Protein AF-Q5CU40-F1 (afdb_monomer)

Foldseek 3Di:
DVVLLVVLVVVVVVCVVVVDPCPPPADAALQRLLVVLVVVCVPPVDDDPVVVVVSVVSNVVSVVQQPDNDPVVSVVLLVCDVPQWPDDNSLSSVCRRPVDPDLVSSCVSNVDPRSVVTSPRPPD

Organism: Cryptosporidium parvum (strain Iowa II) (NCBI:txid353152)

Mean predicted aligned error: 8.89 Å

Radius of gyration: 15.48 Å; Cα contacts (8 Å, |Δi|>4): 93; chains: 1; bounding box: 34×35×42 Å

InterPro domains:
  IPR005574 RNA polymerase subunit Rpb4/RPC9 [PF03874] (27-108)
  IPR006590 RNA polymerase Rpb4/RPC9, core [SM00657] (19-120)
  IPR010997 HRDC-like superfamily [SSF47819] (21-107)
  IPR038324 Rpb4/RPC9 superfamily [G3DSA:1.20.1250.40] (13-118)
  IPR045222 DNA-directed RNA polymerase II subunit Rpb4-like [PTHR21297] (12-108)

Solvent-accessible surface area (backbone atoms only — not comparable to full-atom values): 7354 Å² total; per-residue (Å²): 104,71,73,57,49,52,51,54,48,50,53,49,51,50,42,65,76,63,69,62,84,60,83,93,55,86,48,74,26,36,39,56,46,25,55,52,42,56,51,47,58,72,77,53,82,81,65,55,72,66,57,49,51,52,51,50,51,54,29,55,48,18,60,71,60,24,70,53,80,53,68,67,59,50,52,53,54,49,54,52,50,66,73,75,44,97,64,54,41,64,55,54,21,45,46,61,51,65,60,60,91,43,69,67,53,42,48,70,68,62,76,48,80,70,50,78,75,59,52,83,70,75,79,124

pLDDT: mean 75.02, std 17.01, range [31.12, 94.88]

Nearest PDB structures (foldseek):
  8b3d-assembly1_D  TM=8.589E-01  e=2.340E-04  Sus scrofa domesticus
  7z3p-assembly1_A  TM=2.558E-01  e=9.080E+00  Mus musculus

Structure (mmCIF, N/CA/C/O backbone):
data_AF-Q5CU40-F1
#
_entry.id   AF-Q5CU40-F1
#
loop_
_atom_site.group_PDB
_atom_site.id
_atom_site.type_symbol
_atom_site.label_atom_id
_atom_site.label_alt_id
_atom_site.label_comp_id
_atom_site.label_asym_id
_atom_site.label_entity_id
_atom_site.label_seq_id
_atom_site.pdbx_PDB_ins_code
_atom_site.Cartn_x
_atom_site.Cartn_y
_atom_site.Cartn_z
_atom_site.occupancy
_atom_site.B_iso_or_equiv
_atom_site.auth_seq_id
_atom_site.auth_comp_id
_atom_site.auth_asym_id
_atom_site.auth_atom_id
_atom_site.pdbx_PDB_model_num
ATOM 1 N N . ILE A 1 1 ? 8.312 2.280 10.796 1.00 44.50 1 ILE A N 1
ATOM 2 C CA . ILE A 1 1 ? 6.998 2.909 11.068 1.00 44.50 1 ILE A CA 1
ATOM 3 C C . ILE A 1 1 ? 7.168 4.423 11.056 1.00 44.50 1 ILE A C 1
ATOM 5 O O . ILE A 1 1 ? 6.682 5.022 10.118 1.00 44.50 1 ILE A O 1
ATOM 9 N N . ILE A 1 2 ? 7.999 5.007 11.930 1.00 37.69 2 ILE A N 1
ATOM 10 C CA . ILE A 1 2 ? 8.264 6.465 11.996 1.00 37.69 2 ILE A CA 1
ATOM 11 C C . ILE A 1 2 ? 8.560 7.117 10.625 1.00 37.69 2 ILE A C 1
ATOM 13 O O . ILE A 1 2 ? 7.881 8.060 10.245 1.00 37.69 2 ILE A O 1
ATOM 17 N N . TYR A 1 3 ? 9.493 6.581 9.826 1.00 42.88 3 TYR A N 1
ATOM 18 C CA . TYR A 1 3 ? 9.803 7.138 8.492 1.00 42.88 3 TYR A CA 1
ATOM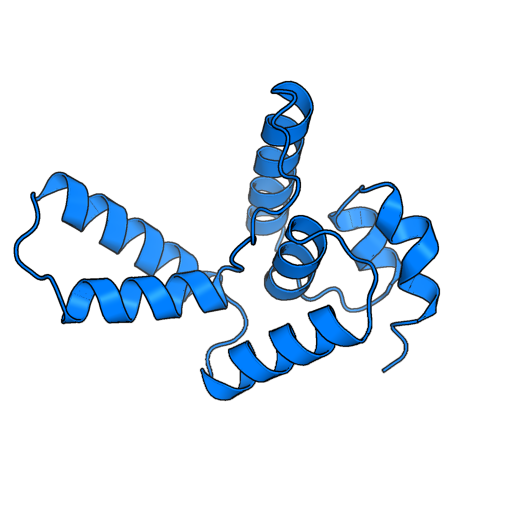 19 C C . TYR A 1 3 ? 8.657 7.027 7.470 1.00 42.88 3 TYR A C 1
ATOM 21 O O . TYR A 1 3 ? 8.539 7.859 6.579 1.00 42.88 3 TYR A O 1
ATOM 29 N N . GLN A 1 4 ? 7.817 6.000 7.598 1.00 50.56 4 GLN A N 1
ATOM 30 C CA . GLN A 1 4 ? 6.678 5.754 6.713 1.00 50.56 4 GLN A CA 1
ATOM 31 C C . GLN A 1 4 ? 5.493 6.647 7.108 1.00 50.56 4 GLN A C 1
ATOM 33 O O . GLN A 1 4 ? 4.847 7.214 6.235 1.00 50.56 4 GLN A O 1
ATOM 38 N N . CYS A 1 5 ? 5.287 6.850 8.415 1.00 47.12 5 CYS A N 1
ATOM 39 C CA . CYS A 1 5 ? 4.368 7.852 8.949 1.00 47.12 5 CYS A CA 1
ATOM 40 C C . CYS A 1 5 ? 4.774 9.259 8.503 1.00 47.12 5 CYS A C 1
ATOM 42 O O . CYS A 1 5 ? 3.930 9.979 7.993 1.00 47.12 5 CYS A O 1
ATOM 44 N N . ASN A 1 6 ? 6.058 9.627 8.605 1.00 45.78 6 ASN A N 1
ATOM 45 C CA . ASN A 1 6 ? 6.528 10.945 8.165 1.00 45.78 6 ASN A CA 1
ATOM 46 C C . ASN A 1 6 ? 6.325 11.168 6.663 1.00 45.78 6 ASN A C 1
ATOM 48 O O . ASN A 1 6 ? 5.951 12.265 6.276 1.00 45.78 6 ASN A O 1
ATOM 52 N N . PHE A 1 7 ? 6.532 10.151 5.820 1.00 54.75 7 PHE A N 1
ATOM 53 C CA . PHE A 1 7 ? 6.299 10.290 4.381 1.00 54.75 7 PHE A CA 1
ATOM 54 C C . PHE A 1 7 ? 4.810 10.467 4.058 1.00 54.75 7 PHE A C 1
ATOM 56 O O . PHE A 1 7 ? 4.466 11.376 3.313 1.00 54.75 7 PHE A O 1
ATOM 63 N N . ILE A 1 8 ? 3.932 9.658 4.668 1.00 56.72 8 ILE A N 1
ATOM 64 C CA . ILE A 1 8 ? 2.473 9.736 4.473 1.00 56.72 8 ILE A CA 1
ATOM 65 C C . ILE A 1 8 ? 1.920 11.077 4.979 1.00 56.72 8 ILE A C 1
ATOM 67 O O . ILE A 1 8 ? 1.150 11.726 4.269 1.00 56.72 8 ILE A O 1
ATOM 71 N N . LEU A 1 9 ? 2.363 11.524 6.158 1.00 50.28 9 LEU A N 1
ATOM 72 C CA . LEU A 1 9 ? 1.992 12.816 6.743 1.00 50.28 9 LEU A CA 1
ATOM 73 C C . LEU A 1 9 ? 2.491 13.994 5.898 1.00 50.28 9 LEU A C 1
ATOM 75 O O . LEU A 1 9 ? 1.728 14.924 5.666 1.00 50.28 9 LEU A O 1
ATOM 79 N N . LEU A 1 10 ? 3.721 13.932 5.375 1.00 55.41 10 LEU A N 1
ATOM 80 C CA . LEU A 1 10 ? 4.269 14.976 4.505 1.00 55.41 10 LEU A CA 1
ATOM 81 C C . LEU A 1 10 ? 3.505 15.062 3.177 1.00 55.41 10 LEU A C 1
ATOM 83 O O . LEU A 1 10 ? 3.208 16.159 2.714 1.00 55.41 10 LEU A O 1
ATOM 87 N N . SER A 1 11 ? 3.137 13.923 2.575 1.00 60.62 11 SER A N 1
ATOM 88 C CA . SER A 1 11 ? 2.292 13.921 1.375 1.00 60.62 11 SER A CA 1
ATOM 89 C C . SER A 1 11 ? 0.897 14.489 1.643 1.00 60.62 11 SER A C 1
ATOM 91 O O . SER A 1 11 ? 0.378 15.215 0.802 1.00 60.62 11 SER A O 1
ATOM 93 N N . TYR A 1 12 ? 0.314 14.228 2.815 1.00 60.28 12 TYR A N 1
ATOM 94 C CA . TYR A 1 12 ? -0.980 14.792 3.200 1.00 60.28 12 TYR A CA 1
ATOM 95 C C . TYR A 1 12 ? -0.916 16.305 3.442 1.00 60.28 12 TYR A C 1
ATOM 97 O O . TYR A 1 12 ? -1.753 17.041 2.924 1.00 60.28 12 TYR A O 1
ATOM 105 N N . GLU A 1 13 ? 0.102 16.786 4.164 1.00 56.94 13 GLU A N 1
ATOM 106 C CA . GLU A 1 13 ? 0.327 18.224 4.339 1.00 56.94 13 GLU A CA 1
ATOM 107 C C . GLU A 1 13 ? 0.521 18.918 2.991 1.00 56.94 13 GLU A C 1
ATOM 109 O O . GLU A 1 13 ? -0.089 19.957 2.760 1.00 56.94 13 GLU A O 1
ATOM 114 N N . LEU A 1 14 ? 1.278 18.332 2.056 1.00 58.06 14 LEU A N 1
ATOM 115 C CA . LEU A 1 14 ? 1.408 18.883 0.704 1.00 58.06 14 LEU A CA 1
ATOM 116 C C . LEU A 1 14 ? 0.066 18.950 -0.037 1.00 58.06 14 LEU A C 1
ATOM 118 O O . LEU A 1 14 ? -0.233 19.977 -0.642 1.00 58.06 14 LEU A O 1
ATOM 122 N N . ILE A 1 15 ? -0.743 17.889 0.024 1.00 59.50 15 ILE A N 1
ATOM 123 C CA . ILE A 1 15 ? -2.066 17.829 -0.619 1.00 59.50 15 ILE A CA 1
ATOM 124 C C . ILE A 1 15 ? -2.991 18.924 -0.071 1.00 59.50 15 ILE A C 1
ATOM 126 O O . ILE A 1 15 ? -3.599 19.657 -0.852 1.00 59.50 15 ILE A O 1
ATOM 130 N N . LEU A 1 16 ? -3.057 19.073 1.256 1.00 57.72 16 LEU A N 1
ATOM 131 C CA . LEU A 1 16 ? -3.862 20.109 1.908 1.00 57.72 16 LEU A CA 1
ATOM 132 C C . LEU A 1 16 ? -3.355 21.519 1.595 1.00 57.72 16 LEU A C 1
ATOM 134 O O . LEU A 1 16 ? -4.151 22.420 1.345 1.00 57.72 16 LEU A O 1
ATOM 138 N N . THR A 1 17 ? -2.036 21.716 1.581 1.00 54.75 17 THR A N 1
ATOM 139 C CA . THR A 1 17 ? -1.434 23.033 1.318 1.00 54.75 17 THR A CA 1
ATOM 140 C C . THR A 1 17 ? -1.645 23.471 -0.134 1.00 54.75 17 THR A C 1
ATOM 142 O O . THR A 1 17 ? -1.714 24.666 -0.413 1.00 54.75 17 THR A O 1
ATOM 145 N N . GLN A 1 18 ? -1.773 22.522 -1.068 1.00 56.31 18 GLN A N 1
ATOM 146 C CA . GLN A 1 18 ? -1.952 22.804 -2.494 1.00 56.31 18 GLN A CA 1
ATOM 147 C C . GLN A 1 18 ? -3.418 22.892 -2.946 1.00 56.31 18 GLN A C 1
ATOM 149 O O . GLN A 1 18 ? -3.644 23.168 -4.121 1.00 56.31 18 GLN A O 1
ATOM 154 N N . ASN A 1 19 ? -4.405 22.700 -2.055 1.00 52.69 19 ASN A N 1
ATOM 155 C CA . ASN A 1 19 ? -5.836 22.685 -2.411 1.00 52.69 19 ASN A CA 1
ATOM 156 C C . ASN A 1 19 ? -6.133 21.787 -3.631 1.00 52.69 19 ASN A C 1
ATOM 158 O O . ASN A 1 19 ? -6.950 22.125 -4.488 1.00 52.69 19 ASN A O 1
ATOM 162 N N . LEU A 1 20 ? -5.443 20.646 -3.743 1.00 58.66 20 LEU A N 1
ATOM 163 C CA . LEU A 1 20 ? -5.725 19.707 -4.823 1.00 58.66 20 LEU A CA 1
ATOM 164 C C . LEU A 1 20 ? -7.082 19.047 -4.553 1.00 58.66 20 LEU A C 1
ATOM 166 O O . LEU A 1 20 ? -7.239 18.324 -3.568 1.00 58.66 20 LEU A O 1
ATOM 170 N N . GLU A 1 21 ? -8.057 19.263 -5.434 1.00 56.69 21 GLU A N 1
ATOM 171 C CA . GLU A 1 21 ? -9.309 18.509 -5.397 1.00 56.69 21 GLU A CA 1
ATOM 172 C C . GLU A 1 21 ? -9.029 17.056 -5.801 1.00 56.69 21 GLU A C 1
ATOM 174 O O . GLU A 1 21 ? -8.846 16.734 -6.973 1.00 56.69 21 GLU A O 1
ATOM 179 N N . LEU A 1 22 ? -8.979 16.162 -4.813 1.00 62.56 22 LEU A N 1
ATOM 180 C CA . LEU A 1 22 ? -8.779 14.722 -5.019 1.00 62.56 22 LEU A CA 1
ATOM 181 C C . LEU A 1 22 ? -10.098 13.950 -5.187 1.00 62.56 22 LEU A C 1
ATOM 183 O O . LEU A 1 22 ? -10.114 12.719 -5.149 1.00 62.56 22 LEU A O 1
ATOM 187 N N . ASN A 1 23 ? -11.210 14.661 -5.379 1.00 62.88 23 ASN A N 1
ATOM 188 C CA . ASN A 1 23 ? -12.533 14.060 -5.489 1.00 62.88 23 ASN A CA 1
ATOM 189 C C . ASN A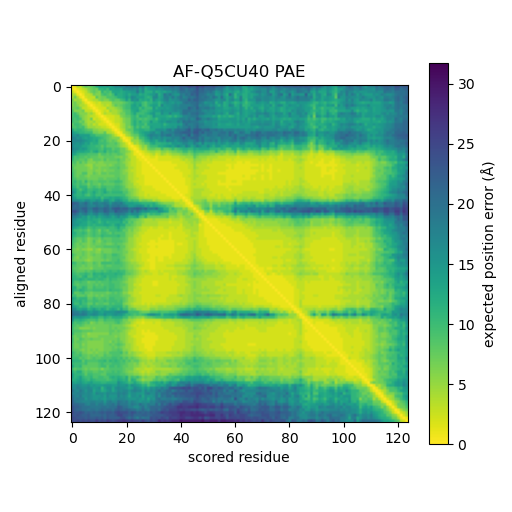 1 23 ? -12.595 13.104 -6.690 1.00 62.88 23 ASN A C 1
ATOM 191 O O . ASN A 1 23 ? -12.383 13.500 -7.833 1.00 62.88 23 ASN A O 1
ATOM 195 N N . GLY A 1 24 ? -12.895 11.831 -6.421 1.00 66.56 24 GLY A N 1
ATOM 196 C CA . GLY A 1 24 ? -12.989 10.784 -7.444 1.00 66.56 24 GLY A CA 1
ATOM 197 C C . GLY A 1 24 ? -11.649 10.184 -7.891 1.00 66.56 24 GLY A C 1
ATOM 198 O O . GLY A 1 24 ? -11.641 9.344 -8.791 1.00 66.56 24 GLY A O 1
ATOM 199 N N . ILE A 1 25 ? -10.524 10.566 -7.275 1.00 77.94 25 ILE A N 1
ATOM 200 C CA . ILE A 1 25 ? -9.208 9.982 -7.566 1.00 77.94 25 ILE A CA 1
ATOM 201 C C . ILE A 1 25 ? -8.952 8.796 -6.635 1.00 77.94 25 ILE A C 1
ATOM 203 O O . ILE A 1 25 ? -8.894 8.952 -5.418 1.00 77.94 25 ILE A O 1
ATOM 207 N N . LYS A 1 26 ? -8.721 7.610 -7.213 1.00 81.38 26 LYS A N 1
ATOM 208 C CA . LYS A 1 26 ? -8.284 6.436 -6.445 1.00 81.38 26 LYS A CA 1
ATOM 209 C C . LYS A 1 26 ? -6.849 6.599 -5.960 1.00 81.38 26 LYS A C 1
ATOM 211 O O . LYS A 1 26 ? -5.950 6.912 -6.744 1.00 81.38 26 LYS A O 1
ATOM 216 N N . CYS A 1 27 ? -6.614 6.313 -4.684 1.00 86.12 27 CYS A N 1
ATOM 217 C CA . CYS A 1 27 ? -5.276 6.321 -4.104 1.00 86.12 27 CYS A CA 1
ATOM 218 C C . CYS A 1 27 ? -4.745 4.894 -3.990 1.00 86.12 27 CYS A C 1
ATOM 220 O O . CYS A 1 27 ? -5.388 4.028 -3.399 1.00 86.12 27 CYS A O 1
ATOM 222 N N . LEU A 1 28 ? -3.538 4.656 -4.508 1.00 88.12 28 LEU A N 1
ATOM 223 C CA . LEU A 1 28 ? -2.867 3.364 -4.381 1.00 88.12 28 LEU A CA 1
ATOM 224 C C . LEU A 1 28 ? -2.099 3.280 -3.060 1.00 88.12 28 LEU A C 1
ATOM 226 O O . LEU A 1 28 ? -1.299 4.159 -2.732 1.00 88.12 28 LEU A O 1
ATOM 230 N N . ASN A 1 29 ? -2.281 2.187 -2.322 1.00 91.62 29 ASN A N 1
ATOM 231 C CA . ASN A 1 29 ? -1.379 1.831 -1.232 1.00 91.62 29 ASN A CA 1
ATOM 232 C C . ASN A 1 29 ? -0.074 1.228 -1.785 1.00 91.62 29 ASN A C 1
ATOM 234 O O . ASN A 1 29 ? 0.014 0.823 -2.945 1.00 91.62 29 ASN A O 1
ATOM 238 N N . LEU A 1 30 ? 0.967 1.132 -0.956 1.00 91.56 30 LEU A N 1
ATOM 239 C CA . LEU A 1 30 ? 2.284 0.650 -1.388 1.00 91.56 30 LEU A CA 1
ATOM 240 C C . LEU A 1 30 ? 2.248 -0.798 -1.885 1.00 91.56 30 LEU A C 1
ATOM 242 O O . LEU A 1 30 ? 3.033 -1.173 -2.749 1.00 91.56 30 LEU A O 1
ATOM 246 N N . SER A 1 31 ? 1.350 -1.624 -1.354 1.00 94.44 31 SER A N 1
ATOM 247 C CA . SER A 1 31 ? 1.226 -3.018 -1.784 1.00 94.44 31 SER A CA 1
ATOM 248 C C . SER A 1 31 ? 0.599 -3.120 -3.178 1.00 94.44 31 SER A C 1
ATOM 250 O O . SER A 1 31 ? 1.034 -3.954 -3.968 1.00 94.44 31 SER A O 1
ATOM 252 N N . GLU A 1 32 ? -0.361 -2.253 -3.506 1.00 92.88 32 GLU A N 1
ATOM 253 C CA . GLU A 1 32 ? -0.946 -2.130 -4.850 1.00 92.88 32 GLU A CA 1
ATOM 254 C C . GLU A 1 32 ? 0.037 -1.511 -5.840 1.00 92.88 32 GLU A C 1
ATOM 256 O O . GLU A 1 32 ? 0.224 -2.045 -6.932 1.00 92.88 32 GLU A O 1
ATOM 261 N N . LEU A 1 33 ? 0.717 -0.432 -5.437 1.00 93.06 33 LEU A N 1
ATOM 262 C CA . LEU A 1 33 ? 1.748 0.214 -6.245 1.00 93.06 33 LEU A CA 1
ATOM 263 C C . LEU A 1 33 ? 2.838 -0.787 -6.634 1.00 93.06 33 LEU A C 1
ATOM 265 O O . LEU A 1 33 ? 3.220 -0.856 -7.797 1.00 93.06 33 LEU A O 1
ATOM 269 N N . ARG A 1 34 ? 3.288 -1.616 -5.686 1.00 94.06 34 ARG A N 1
ATOM 270 C CA . ARG A 1 34 ? 4.251 -2.688 -5.956 1.00 94.06 34 ARG A CA 1
ATOM 271 C C . ARG A 1 34 ? 3.760 -3.628 -7.055 1.00 94.06 34 ARG A C 1
ATOM 273 O O . ARG A 1 34 ? 4.522 -3.908 -7.970 1.00 94.06 34 ARG A O 1
ATOM 280 N N . LEU A 1 35 ? 2.518 -4.111 -6.964 1.00 93.06 35 LEU A N 1
ATOM 281 C CA . LEU A 1 35 ? 1.946 -5.033 -7.953 1.00 93.06 35 LEU A CA 1
ATOM 282 C C . LEU A 1 35 ? 1.841 -4.386 -9.341 1.00 93.06 35 LEU A C 1
ATOM 284 O O . LEU A 1 35 ? 2.132 -5.036 -10.342 1.00 93.06 35 LEU A O 1
ATOM 288 N N . LEU A 1 36 ? 1.457 -3.108 -9.398 1.00 91.69 36 LEU A N 1
ATOM 289 C CA . LEU A 1 36 ? 1.358 -2.357 -10.648 1.00 91.69 36 LEU A CA 1
ATOM 290 C C . LEU A 1 36 ? 2.734 -2.146 -11.293 1.00 91.69 36 LEU A C 1
ATOM 292 O O . LEU A 1 36 ? 2.897 -2.351 -12.494 1.00 91.69 36 LEU A O 1
ATOM 296 N N . LEU A 1 37 ? 3.736 -1.759 -10.500 1.00 91.31 37 LEU A N 1
ATOM 297 C CA . LEU A 1 37 ? 5.097 -1.544 -10.992 1.00 91.31 37 LEU A CA 1
ATOM 298 C C . LEU A 1 37 ? 5.769 -2.861 -11.400 1.00 91.31 37 LEU A C 1
ATOM 300 O O . LEU A 1 37 ? 6.469 -2.890 -12.407 1.00 91.31 37 LEU A O 1
ATOM 304 N N . GLU A 1 38 ? 5.510 -3.954 -10.680 1.00 91.25 38 GLU A N 1
ATOM 305 C CA . GLU A 1 38 ? 5.977 -5.300 -11.036 1.00 91.25 38 GLU A CA 1
ATOM 306 C C . GLU A 1 38 ? 5.460 -5.735 -12.416 1.00 91.25 38 GLU A C 1
ATOM 308 O O . GLU A 1 38 ? 6.213 -6.273 -13.232 1.00 91.25 38 GLU A O 1
ATOM 313 N N . ASP A 1 39 ? 4.183 -5.479 -12.704 1.00 91.19 39 ASP A N 1
ATOM 314 C CA . ASP A 1 39 ? 3.600 -5.749 -14.019 1.00 91.19 39 ASP A CA 1
ATOM 315 C C . ASP A 1 39 ? 4.175 -4.819 -15.098 1.00 91.19 39 ASP A C 1
ATOM 317 O O . ASP A 1 39 ? 4.557 -5.264 -16.184 1.00 91.19 39 ASP A O 1
ATOM 321 N N . ARG A 1 40 ? 4.345 -3.531 -14.775 1.00 86.06 40 ARG A N 1
ATOM 322 C CA . ARG A 1 40 ? 4.897 -2.527 -15.696 1.00 86.06 40 ARG A CA 1
ATOM 323 C C . ARG A 1 40 ? 6.343 -2.812 -16.095 1.00 86.06 40 ARG A C 1
ATOM 325 O O . ARG A 1 40 ? 6.698 -2.607 -17.254 1.00 86.06 40 ARG A O 1
ATOM 332 N N . MET A 1 41 ? 7.169 -3.285 -15.162 1.00 87.94 41 MET A N 1
ATOM 333 C CA . MET A 1 41 ? 8.560 -3.672 -15.428 1.00 87.94 41 MET A CA 1
ATOM 334 C C . MET A 1 41 ? 8.653 -4.912 -16.323 1.00 87.94 41 MET A C 1
ATOM 336 O O . MET A 1 41 ? 9.588 -5.034 -17.108 1.00 87.94 41 MET A O 1
ATOM 340 N N . ARG A 1 42 ? 7.680 -5.824 -16.231 1.00 87.44 42 ARG A N 1
ATOM 341 C CA . ARG A 1 42 ? 7.627 -7.043 -17.050 1.00 87.44 42 ARG A CA 1
ATOM 342 C C . ARG A 1 42 ? 7.152 -6.774 -18.473 1.00 87.44 42 ARG A C 1
ATOM 344 O O . ARG A 1 42 ? 7.660 -7.373 -19.414 1.00 87.44 42 ARG A O 1
ATOM 351 N N . THR A 1 43 ? 6.156 -5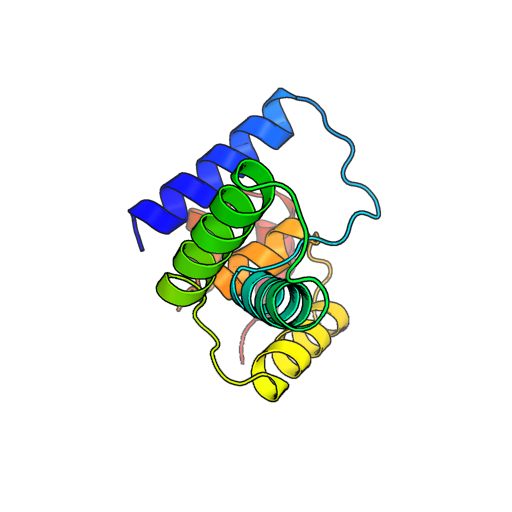.906 -18.618 1.00 84.50 43 THR A N 1
ATOM 352 C CA . THR A 1 43 ? 5.474 -5.645 -19.894 1.00 84.50 43 THR A CA 1
ATOM 353 C C . THR A 1 43 ? 6.182 -4.611 -20.762 1.00 84.50 43 THR A C 1
ATOM 355 O O . THR A 1 43 ? 5.946 -4.572 -21.967 1.00 84.50 43 THR A O 1
ATOM 358 N N . TYR A 1 44 ? 7.052 -3.779 -20.186 1.00 75.50 44 TYR A N 1
ATOM 359 C CA . TYR A 1 44 ? 7.648 -2.656 -20.907 1.00 75.50 44 TYR A CA 1
ATOM 360 C C . TYR A 1 44 ? 9.113 -2.420 -20.500 1.00 75.50 44 TYR A C 1
ATOM 362 O O . TYR A 1 44 ? 9.411 -1.484 -19.755 1.00 75.50 44 TYR A O 1
ATOM 370 N N . PRO A 1 45 ? 10.040 -3.255 -20.994 1.00 67.62 45 PRO A N 1
ATOM 371 C CA . PRO A 1 45 ? 11.463 -3.152 -20.675 1.00 67.62 45 PRO A CA 1
ATOM 372 C C . PRO A 1 45 ? 12.220 -2.072 -21.476 1.00 67.62 45 PRO A C 1
ATOM 374 O O . PRO A 1 45 ? 13.422 -1.923 -21.299 1.00 67.62 45 PRO A O 1
ATOM 377 N N . SER A 1 46 ? 11.560 -1.344 -22.386 1.00 63.91 46 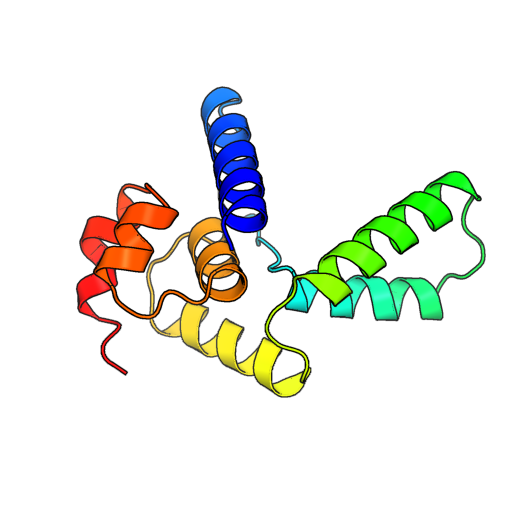SER A N 1
ATOM 378 C CA . SER A 1 46 ? 12.197 -0.457 -23.381 1.00 63.91 46 SER A CA 1
ATOM 379 C C . SER A 1 46 ? 11.880 1.042 -23.206 1.00 63.91 46 SER A C 1
ATOM 381 O O . SER A 1 46 ? 11.786 1.781 -24.183 1.00 63.91 46 SER A O 1
ATOM 383 N N . GLY A 1 47 ? 11.683 1.509 -21.967 1.00 71.00 47 GLY A N 1
ATOM 384 C CA . GLY A 1 47 ? 11.647 2.943 -21.626 1.00 71.00 47 GLY A CA 1
ATOM 385 C C . GLY A 1 47 ? 13.027 3.625 -21.609 1.00 71.00 47 GLY A C 1
ATOM 386 O O . GLY A 1 47 ? 14.048 2.964 -21.774 1.00 71.00 47 GLY A O 1
ATOM 387 N N . SER A 1 48 ? 13.060 4.948 -21.388 1.00 80.62 48 SER A N 1
ATOM 388 C CA . SER A 1 48 ? 14.326 5.665 -21.147 1.00 80.62 48 SER A CA 1
ATOM 389 C C . SER A 1 48 ? 14.980 5.204 -19.839 1.00 80.62 48 SER A C 1
ATOM 391 O O . SER A 1 48 ? 14.291 4.736 -18.925 1.00 80.62 48 SER A O 1
ATOM 393 N N . ASP A 1 49 ? 16.299 5.355 -19.726 1.00 83.31 49 ASP A N 1
ATOM 394 C CA . ASP A 1 49 ? 17.054 4.943 -18.536 1.00 83.31 49 ASP A CA 1
ATOM 395 C C . ASP A 1 49 ? 16.601 5.690 -17.270 1.00 83.31 49 ASP A C 1
ATOM 397 O O . ASP A 1 49 ? 16.525 5.107 -16.182 1.00 83.31 49 ASP A O 1
ATOM 401 N N . GLU A 1 50 ? 16.200 6.956 -17.398 1.00 84.06 50 GLU A N 1
ATOM 402 C CA . GLU A 1 50 ? 15.658 7.751 -16.292 1.00 84.06 50 GLU A CA 1
ATOM 403 C C . GLU A 1 50 ? 14.304 7.208 -15.830 1.00 84.06 50 GLU A C 1
ATOM 405 O O . GLU A 1 50 ? 14.076 7.029 -14.630 1.00 84.06 50 GLU A O 1
ATOM 410 N N . ALA A 1 51 ? 13.410 6.896 -16.775 1.00 77.62 51 ALA A N 1
ATOM 411 C CA . ALA A 1 51 ? 12.097 6.340 -16.468 1.00 77.62 51 ALA A CA 1
ATOM 412 C C . ALA A 1 51 ? 12.223 4.970 -15.787 1.00 77.62 51 ALA A C 1
ATOM 414 O O . ALA A 1 51 ? 11.545 4.708 -14.791 1.00 77.62 51 ALA A O 1
ATOM 415 N N . HIS A 1 52 ? 13.132 4.116 -16.265 1.00 84.31 52 HIS A N 1
ATOM 416 C CA . HIS A 1 52 ? 13.430 2.836 -15.623 1.00 84.31 52 HIS A CA 1
ATOM 417 C C . HIS A 1 52 ? 13.985 3.009 -14.211 1.00 84.31 52 HIS A C 1
ATOM 419 O O . HIS A 1 52 ? 13.559 2.298 -13.301 1.00 84.31 52 HIS A O 1
ATOM 425 N N . THR A 1 53 ? 14.887 3.967 -14.000 1.00 85.56 53 THR A N 1
ATOM 426 C CA . THR A 1 53 ? 15.462 4.249 -12.677 1.00 85.56 53 THR A CA 1
ATOM 427 C C . THR A 1 53 ? 14.389 4.711 -11.690 1.00 85.56 53 THR A C 1
ATOM 429 O O . THR A 1 53 ? 14.344 4.245 -10.546 1.00 85.56 53 THR A O 1
ATOM 432 N N . LEU A 1 54 ? 13.469 5.571 -12.130 1.00 84.00 54 LEU A N 1
ATOM 433 C CA . LEU A 1 54 ? 12.358 6.031 -11.300 1.00 84.00 54 LEU A CA 1
ATOM 434 C C . LEU A 1 54 ? 11.386 4.889 -10.969 1.00 84.00 54 LEU A C 1
ATOM 436 O O . LEU A 1 54 ? 11.062 4.683 -9.802 1.00 84.00 54 LEU A O 1
ATOM 440 N N . ILE A 1 55 ? 10.973 4.103 -11.967 1.00 85.62 55 ILE A N 1
ATOM 441 C CA . ILE A 1 55 ? 10.082 2.946 -11.773 1.00 85.62 55 ILE A CA 1
ATOM 442 C C . ILE A 1 55 ? 10.719 1.936 -10.822 1.00 85.62 55 ILE A C 1
ATOM 444 O O . ILE A 1 55 ? 10.069 1.480 -9.882 1.00 85.62 55 ILE A O 1
ATOM 448 N N . LYS A 1 56 ? 12.000 1.620 -11.027 1.00 89.50 56 LYS A N 1
ATOM 449 C CA . LYS A 1 56 ? 12.732 0.679 -10.183 1.00 89.50 56 LYS A CA 1
ATOM 450 C C . LYS A 1 56 ? 12.863 1.193 -8.752 1.00 89.50 56 LYS A C 1
ATOM 452 O O . LYS A 1 56 ? 12.638 0.428 -7.824 1.00 89.50 56 LYS A O 1
ATOM 457 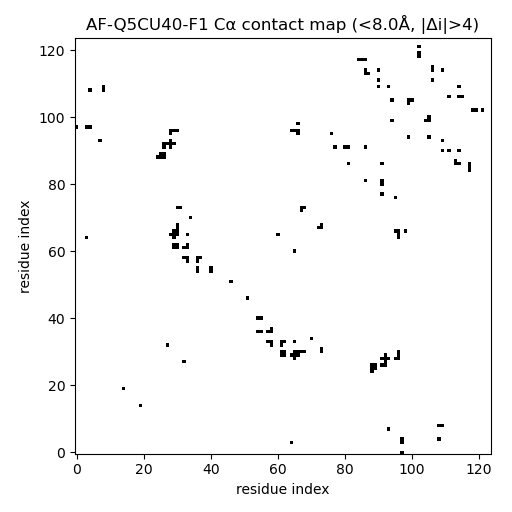N N . SER A 1 57 ? 13.175 2.472 -8.547 1.00 88.00 57 SER A N 1
ATOM 458 C CA . SER A 1 57 ? 13.276 3.032 -7.191 1.00 88.00 57 SER A CA 1
ATOM 459 C C . SER A 1 57 ? 11.922 3.064 -6.469 1.00 88.00 57 SER A C 1
ATOM 461 O O . SER A 1 57 ? 11.847 2.707 -5.290 1.00 88.00 57 SER A O 1
ATOM 463 N N . ALA A 1 58 ? 10.834 3.389 -7.174 1.00 85.75 58 ALA A N 1
ATOM 464 C CA . ALA A 1 58 ? 9.473 3.310 -6.644 1.00 85.75 58 ALA A CA 1
ATOM 465 C C . ALA A 1 58 ? 9.058 1.860 -6.330 1.00 85.75 58 ALA A C 1
ATOM 467 O O . ALA A 1 58 ? 8.441 1.591 -5.292 1.00 85.75 58 ALA A O 1
ATOM 468 N N . TYR A 1 59 ? 9.441 0.906 -7.182 1.00 90.88 59 TYR A N 1
ATOM 469 C CA . TYR A 1 59 ? 9.242 -0.519 -6.936 1.00 90.88 59 TYR A CA 1
ATOM 470 C C . TYR A 1 59 ? 10.024 -0.972 -5.702 1.00 90.88 59 TYR A C 1
ATOM 472 O O . TYR A 1 59 ? 9.437 -1.550 -4.797 1.00 90.88 59 TYR A O 1
ATOM 480 N N . ASP A 1 60 ? 11.311 -0.647 -5.597 1.00 90.19 60 ASP A N 1
ATOM 481 C CA . ASP A 1 60 ? 12.157 -1.042 -4.468 1.00 90.19 60 ASP A CA 1
ATOM 482 C C . ASP A 1 60 ? 11.619 -0.465 -3.142 1.00 90.19 60 ASP A C 1
ATOM 484 O O . ASP A 1 60 ? 11.564 -1.161 -2.122 1.00 90.19 60 ASP A O 1
ATOM 488 N N . TYR A 1 61 ? 11.137 0.783 -3.151 1.00 89.06 61 TYR A N 1
ATOM 489 C CA . TYR A 1 61 ? 10.491 1.403 -1.990 1.00 89.06 61 TYR A CA 1
ATOM 490 C C . TYR A 1 61 ? 9.183 0.696 -1.609 1.00 89.06 61 TYR A C 1
ATOM 492 O O . TYR A 1 61 ? 8.995 0.298 -0.454 1.00 89.06 61 TYR A O 1
ATOM 500 N N . SER A 1 62 ? 8.282 0.504 -2.574 1.00 89.12 62 SER A N 1
ATOM 501 C CA . SER A 1 62 ? 6.990 -0.156 -2.352 1.00 89.12 62 SER A CA 1
ATOM 502 C C . SER A 1 62 ? 7.153 -1.630 -1.959 1.00 89.12 62 SER A C 1
ATOM 504 O O . SER A 1 62 ? 6.450 -2.123 -1.076 1.00 89.12 62 SER A O 1
ATOM 506 N N . TYR A 1 63 ? 8.155 -2.317 -2.504 1.00 91.88 63 TYR A N 1
ATOM 507 C CA . TYR A 1 63 ? 8.554 -3.661 -2.111 1.00 91.88 63 TYR A CA 1
ATOM 508 C C . TYR A 1 63 ? 9.089 -3.701 -0.680 1.00 91.88 63 TYR A C 1
ATOM 510 O O . TYR A 1 63 ? 8.716 -4.592 0.082 1.00 91.88 63 TYR A O 1
ATOM 518 N N . LYS A 1 64 ? 9.912 -2.734 -0.267 1.00 90.56 64 LYS A N 1
ATOM 519 C CA . LYS A 1 64 ? 10.467 -2.676 1.094 1.00 90.56 64 LYS A CA 1
ATOM 520 C C . LYS A 1 64 ? 9.410 -2.354 2.152 1.00 90.56 64 LYS A C 1
ATOM 522 O O . LYS A 1 64 ? 9.399 -2.983 3.209 1.00 90.56 64 LYS A O 1
ATOM 527 N N . PHE A 1 65 ? 8.526 -1.394 1.886 1.00 88.69 65 PHE A N 1
ATOM 528 C CA . PHE A 1 65 ? 7.622 -0.830 2.899 1.00 88.69 65 PHE A CA 1
ATOM 529 C C . PHE A 1 65 ? 6.158 -1.264 2.778 1.00 88.69 65 PHE A C 1
ATOM 531 O O . PHE A 1 65 ? 5.418 -1.159 3.762 1.00 88.69 65 PHE A O 1
ATOM 538 N N . GLY A 1 66 ? 5.740 -1.795 1.627 1.00 90.19 66 GLY A N 1
ATOM 539 C CA . GLY A 1 66 ? 4.417 -2.386 1.445 1.00 90.19 66 GLY A CA 1
ATOM 540 C C . GLY A 1 66 ? 4.233 -3.583 2.371 1.00 90.19 66 GLY A C 1
ATOM 541 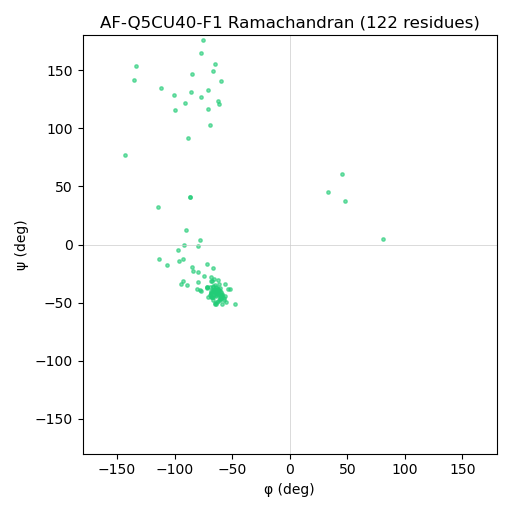O O . GLY A 1 66 ? 5.046 -4.511 2.371 1.00 90.19 66 GLY A O 1
ATOM 542 N N . LYS A 1 67 ? 3.192 -3.550 3.201 1.00 90.25 67 LYS A N 1
ATOM 543 C CA . LYS A 1 67 ? 2.993 -4.534 4.272 1.00 90.25 67 LYS A CA 1
ATOM 544 C C . LYS A 1 67 ? 2.414 -5.849 3.770 1.00 90.25 67 LYS A C 1
ATOM 546 O O . LYS A 1 67 ? 2.757 -6.904 4.295 1.00 90.25 67 LYS A O 1
ATOM 551 N N . ILE A 1 68 ? 1.587 -5.792 2.731 1.00 93.00 68 ILE A N 1
ATOM 552 C CA . ILE A 1 68 ? 0.862 -6.947 2.217 1.00 93.00 68 ILE A CA 1
ATOM 553 C C . ILE A 1 68 ? 1.594 -7.486 0.984 1.00 93.00 68 ILE A C 1
ATOM 555 O O . ILE A 1 68 ? 1.751 -6.810 -0.034 1.00 93.00 68 ILE A O 1
ATOM 559 N N . LYS A 1 69 ? 2.102 -8.718 1.078 1.00 89.81 69 LYS A N 1
ATOM 560 C CA . LYS A 1 69 ? 2.904 -9.337 0.005 1.00 89.81 69 LYS A CA 1
ATOM 561 C C . LYS A 1 69 ? 2.075 -10.203 -0.937 1.00 89.81 69 LYS A C 1
ATOM 563 O O . LYS A 1 69 ? 2.353 -10.256 -2.133 1.00 89.81 69 LYS A O 1
ATOM 568 N N . ASN A 1 70 ? 1.046 -10.860 -0.414 1.00 93.12 70 ASN A N 1
ATOM 569 C CA . ASN A 1 70 ? 0.189 -11.735 -1.199 1.00 93.12 70 ASN A CA 1
ATOM 570 C C . ASN A 1 70 ? -0.797 -10.912 -2.050 1.00 93.12 70 ASN A C 1
ATOM 572 O O . ASN A 1 70 ? -1.518 -10.074 -1.515 1.00 93.12 70 ASN A O 1
ATOM 576 N N . ARG A 1 71 ? -0.840 -11.166 -3.367 1.00 92.56 71 ARG A N 1
ATOM 577 C CA . ARG A 1 71 ? -1.710 -10.445 -4.315 1.00 92.56 71 ARG A CA 1
ATOM 578 C C . ARG A 1 71 ? -3.197 -10.578 -3.981 1.00 92.56 71 ARG A C 1
ATOM 580 O O . ARG A 1 71 ? -3.905 -9.582 -4.037 1.00 92.56 71 ARG A O 1
ATOM 587 N N . ALA A 1 72 ? -3.660 -11.778 -3.634 1.00 94.75 72 ALA A N 1
ATOM 588 C CA . ALA A 1 72 ? -5.060 -12.002 -3.279 1.00 94.75 72 ALA A CA 1
ATOM 589 C C . ALA A 1 72 ? -5.430 -11.235 -2.003 1.00 94.75 72 ALA A C 1
ATOM 591 O O . ALA A 1 72 ? -6.468 -10.589 -1.960 1.00 94.75 72 ALA A O 1
ATOM 592 N N . SER A 1 73 ? -4.541 -11.211 -1.004 1.00 94.88 73 SER A N 1
ATOM 593 C CA . SER A 1 73 ? -4.757 -10.425 0.216 1.00 94.88 73 SER A CA 1
ATOM 594 C C . SER A 1 73 ? -4.832 -8.921 -0.048 1.00 94.88 73 SER A C 1
ATOM 596 O O . SER A 1 73 ? -5.624 -8.247 0.595 1.00 94.88 73 SER A O 1
ATOM 598 N N . VAL A 1 74 ? -4.035 -8.384 -0.984 1.00 92.62 74 VAL A N 1
ATOM 599 C CA . VAL A 1 74 ? -4.117 -6.959 -1.359 1.00 92.62 74 VAL A CA 1
ATOM 600 C C . VAL A 1 74 ? -5.508 -6.618 -1.897 1.00 92.62 74 VAL A C 1
ATOM 602 O O . VAL A 1 74 ? -6.084 -5.621 -1.477 1.00 92.62 74 VAL A O 1
ATOM 605 N N . ILE A 1 75 ? -6.043 -7.459 -2.786 1.00 91.06 75 ILE A N 1
ATOM 606 C CA . ILE A 1 75 ? -7.366 -7.264 -3.394 1.00 91.06 75 ILE A CA 1
ATOM 607 C C . ILE A 1 75 ? -8.463 -7.358 -2.328 1.00 91.06 75 ILE A C 1
ATOM 609 O O . ILE A 1 75 ? -9.251 -6.430 -2.190 1.00 91.06 75 ILE A O 1
ATOM 613 N N . LEU A 1 76 ? -8.443 -8.416 -1.512 1.00 92.75 76 LEU A N 1
ATOM 614 C CA . LEU A 1 76 ? -9.446 -8.636 -0.466 1.00 92.75 76 LEU A CA 1
ATOM 615 C C . LEU A 1 76 ? -9.494 -7.499 0.561 1.00 92.75 76 LEU A C 1
ATOM 617 O O . LEU A 1 76 ? -10.570 -7.094 0.983 1.00 92.75 76 LEU A O 1
ATOM 621 N N . ILE A 1 77 ? -8.335 -6.971 0.970 1.00 91.31 77 ILE A N 1
ATOM 622 C CA . ILE A 1 77 ? -8.282 -5.845 1.913 1.00 91.31 77 ILE A CA 1
ATOM 623 C C . ILE A 1 77 ? -8.887 -4.585 1.285 1.00 91.31 77 ILE A C 1
ATOM 625 O O . ILE A 1 77 ? -9.582 -3.846 1.978 1.00 91.31 77 ILE A O 1
ATOM 629 N N . ARG A 1 78 ? -8.633 -4.335 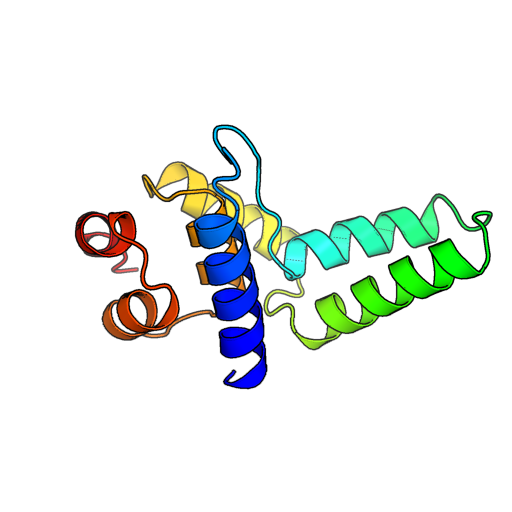-0.006 1.00 90.62 78 ARG A N 1
ATOM 630 C CA . ARG A 1 78 ? -9.202 -3.183 -0.712 1.00 90.62 78 ARG A CA 1
ATOM 631 C C . ARG A 1 78 ? -10.722 -3.289 -0.799 1.00 90.62 78 ARG A C 1
ATOM 633 O O . ARG A 1 78 ? -11.399 -2.358 -0.388 1.00 90.62 78 ARG A O 1
ATOM 640 N N . GLU A 1 79 ? -11.233 -4.423 -1.266 1.00 90.75 79 GLU A N 1
ATOM 641 C CA . GLU A 1 79 ? -12.677 -4.672 -1.375 1.00 90.75 79 GLU A CA 1
ATOM 642 C C . GLU A 1 79 ? -13.365 -4.517 -0.013 1.00 90.75 79 GLU A C 1
ATOM 644 O O . GLU A 1 79 ? -14.345 -3.787 0.107 1.00 90.75 79 GLU A O 1
ATOM 649 N N . ALA A 1 80 ? -12.786 -5.094 1.045 1.00 88.56 80 ALA A N 1
ATOM 650 C CA . ALA A 1 80 ? -13.329 -4.972 2.393 1.00 88.56 80 ALA A CA 1
ATOM 651 C C . ALA A 1 80 ? -13.393 -3.514 2.879 1.00 88.56 80 ALA A C 1
ATOM 653 O O . ALA A 1 80 ? -14.392 -3.118 3.478 1.00 88.56 80 ALA A O 1
ATOM 654 N N . LEU A 1 81 ? -12.353 -2.706 2.645 1.00 85.69 81 LEU A N 1
ATOM 655 C CA . LEU A 1 81 ? -12.321 -1.305 3.083 1.00 85.69 81 LEU A CA 1
ATOM 656 C C . LEU A 1 81 ? -13.258 -0.409 2.261 1.00 85.69 81 LEU A C 1
ATOM 658 O O . LEU A 1 81 ? -13.891 0.473 2.844 1.00 85.69 81 LEU A O 1
ATOM 662 N N . ASP A 1 82 ? -13.379 -0.663 0.956 1.00 84.38 82 ASP A N 1
ATOM 663 C CA . ASP A 1 82 ? -14.289 0.063 0.062 1.00 84.38 82 ASP A CA 1
ATOM 664 C C . ASP A 1 82 ? -15.765 -0.227 0.416 1.00 84.38 82 ASP A C 1
ATOM 666 O O . ASP A 1 82 ? -16.606 0.669 0.362 1.00 84.38 82 ASP A O 1
ATOM 670 N N . GLU A 1 83 ? -16.094 -1.461 0.818 1.00 79.38 83 GLU A N 1
ATOM 671 C CA . GLU A 1 83 ? -17.464 -1.861 1.178 1.00 79.38 83 GLU A CA 1
ATOM 672 C C . GLU 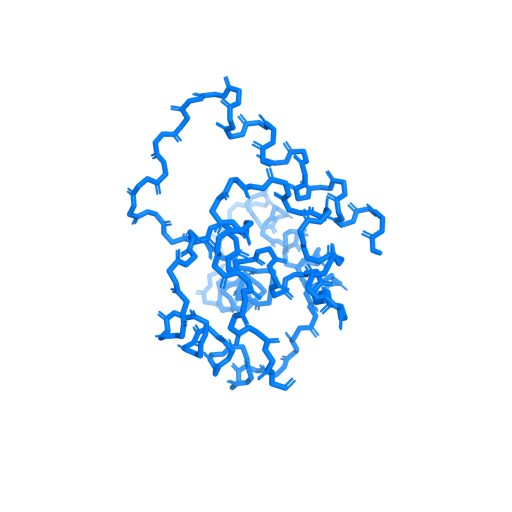A 1 83 ? -17.887 -1.402 2.578 1.00 79.38 83 GLU A C 1
ATOM 674 O O . GLU A 1 83 ? -19.040 -1.023 2.798 1.00 79.38 83 GLU A O 1
ATOM 679 N N . THR A 1 84 ? -16.975 -1.466 3.551 1.00 67.38 84 THR A N 1
ATOM 680 C CA . THR A 1 84 ? -17.334 -1.302 4.970 1.00 67.38 84 THR A CA 1
ATOM 681 C C . THR A 1 84 ? -17.222 0.127 5.479 1.00 67.38 84 THR A C 1
ATOM 683 O O . THR A 1 84 ? -17.715 0.419 6.572 1.00 67.38 84 THR A O 1
ATOM 686 N N . THR A 1 85 ? -16.589 1.035 4.730 1.00 65.00 85 THR A N 1
ATOM 687 C CA . THR A 1 85 ? -16.219 2.345 5.270 1.00 65.00 85 THR A CA 1
ATOM 688 C C . THR A 1 85 ? -16.536 3.507 4.327 1.00 65.00 85 THR A C 1
ATOM 690 O O . THR A 1 85 ? -16.339 3.432 3.122 1.00 65.00 85 THR A O 1
ATOM 693 N N . LYS A 1 86 ? -16.997 4.637 4.882 1.00 78.62 86 LYS A N 1
ATOM 694 C CA . LYS A 1 86 ? -17.113 5.920 4.157 1.00 78.62 86 LYS A CA 1
ATOM 695 C C . LYS A 1 86 ? -15.798 6.705 4.212 1.00 78.62 86 LYS A C 1
ATOM 697 O O . LYS A 1 86 ? -15.800 7.904 4.491 1.00 78.62 86 LYS A O 1
ATOM 702 N N . LEU A 1 87 ? -14.678 6.007 4.057 1.00 78.62 87 LEU A N 1
ATOM 703 C CA . LEU A 1 87 ? -13.357 6.615 4.125 1.00 78.62 87 LEU A CA 1
ATOM 704 C C . LEU A 1 87 ? -12.962 7.188 2.771 1.00 78.62 87 LEU A C 1
ATOM 706 O O . LEU A 1 87 ? -13.303 6.655 1.717 1.00 78.62 87 LEU A O 1
ATOM 710 N N . HIS A 1 88 ? -12.219 8.284 2.810 1.00 80.12 88 HIS A N 1
ATOM 711 C CA . HIS A 1 88 ? -11.596 8.840 1.626 1.00 80.12 88 HIS A CA 1
ATOM 712 C C . HIS A 1 88 ? -10.517 7.878 1.103 1.00 80.12 88 HIS A C 1
ATOM 714 O O . HIS A 1 88 ? -9.838 7.202 1.877 1.00 80.12 88 HIS A O 1
ATOM 720 N N . GLU A 1 89 ? -10.287 7.864 -0.208 1.00 83.50 89 GLU A N 1
ATOM 721 C CA . GLU A 1 89 ? -9.297 6.992 -0.863 1.00 83.50 89 GLU A CA 1
ATOM 722 C C . GLU A 1 89 ? -7.899 7.090 -0.226 1.00 83.50 89 GLU A C 1
ATOM 724 O O . GLU A 1 89 ? -7.206 6.089 -0.025 1.00 83.50 89 GLU A O 1
ATOM 729 N N . PHE A 1 90 ? -7.507 8.302 0.176 1.00 80.25 90 PHE A N 1
ATOM 730 C CA . PHE A 1 90 ? -6.264 8.546 0.909 1.00 80.25 90 PHE A CA 1
ATOM 731 C C . PHE A 1 90 ? -6.221 7.842 2.277 1.00 80.25 90 PHE A C 1
ATOM 733 O O . PHE A 1 90 ? -5.184 7.296 2.665 1.00 80.25 90 PHE A O 1
ATOM 740 N N . GLU A 1 91 ? -7.332 7.846 3.014 1.00 81.12 91 GLU A N 1
ATOM 741 C CA . GLU A 1 91 ? -7.440 7.219 4.334 1.00 81.12 91 GLU A CA 1
ATOM 742 C C . GLU A 1 91 ? -7.355 5.697 4.203 1.00 81.12 91 GLU A C 1
ATOM 744 O O . GLU A 1 91 ? -6.607 5.058 4.944 1.00 81.12 91 GLU A O 1
ATOM 749 N N . ILE A 1 92 ? -8.025 5.125 3.196 1.00 86.31 92 ILE A N 1
ATOM 750 C CA . ILE A 1 92 ? -7.955 3.693 2.875 1.00 86.31 92 ILE A CA 1
ATOM 751 C C . ILE A 1 92 ? -6.511 3.293 2.561 1.00 86.31 92 ILE A C 1
ATOM 753 O O . ILE A 1 92 ? -5.961 2.375 3.178 1.00 86.31 92 ILE A O 1
ATOM 757 N N . ALA A 1 93 ? -5.846 4.015 1.655 1.00 87.12 93 ALA A N 1
ATOM 758 C CA . ALA A 1 93 ? -4.460 3.723 1.303 1.00 87.12 93 ALA A CA 1
ATOM 759 C C . ALA A 1 93 ? -3.511 3.848 2.512 1.00 87.12 93 ALA A C 1
ATOM 761 O O . ALA A 1 93 ? -2.589 3.040 2.680 1.00 87.12 93 ALA A O 1
ATOM 762 N N . SER A 1 94 ? -3.756 4.828 3.383 1.00 85.38 94 SER A N 1
ATOM 763 C CA . SER A 1 94 ? -2.975 5.063 4.600 1.00 85.38 94 SER A CA 1
ATOM 764 C C . SER A 1 94 ? -3.166 3.962 5.642 1.00 85.38 94 SER A C 1
ATOM 766 O O . SER A 1 94 ? -2.173 3.497 6.208 1.00 85.38 94 SER A O 1
ATOM 768 N N . LEU A 1 95 ? -4.394 3.480 5.854 1.00 86.81 95 LEU A N 1
ATOM 769 C CA . LEU A 1 95 ? -4.693 2.355 6.748 1.00 86.81 95 LEU A CA 1
ATOM 770 C C . LEU A 1 95 ? -3.912 1.105 6.352 1.00 86.81 95 LEU A C 1
ATOM 772 O O . LEU A 1 95 ? -3.251 0.499 7.196 1.00 86.81 95 LEU A O 1
ATOM 776 N N . VAL A 1 96 ? -3.913 0.762 5.064 1.00 89.81 96 VAL A N 1
ATOM 777 C CA . VAL A 1 96 ? -3.193 -0.418 4.560 1.00 89.81 96 VAL A CA 1
ATOM 778 C C . VAL A 1 96 ? -1.675 -0.255 4.683 1.00 89.81 96 VAL A C 1
ATOM 780 O O . VAL A 1 96 ? -0.959 -1.217 4.968 1.00 89.81 96 VAL A O 1
ATOM 783 N N . ASN A 1 97 ? -1.155 0.958 4.489 1.00 88.88 97 ASN A N 1
ATOM 784 C CA . ASN A 1 97 ? 0.278 1.225 4.610 1.00 88.88 97 ASN A CA 1
ATOM 785 C C . ASN A 1 97 ? 0.775 1.181 6.062 1.00 88.88 97 ASN A C 1
ATOM 787 O O . ASN A 1 97 ? 1.899 0.730 6.314 1.00 88.88 97 ASN A O 1
ATOM 791 N N . LEU A 1 98 ? -0.037 1.676 6.997 1.00 86.56 98 LEU A N 1
ATOM 792 C CA . LEU A 1 98 ? 0.346 1.866 8.394 1.00 86.56 98 LEU A CA 1
ATOM 793 C C . LEU A 1 98 ? -0.011 0.673 9.284 1.00 86.56 98 LEU A C 1
ATOM 795 O O . LEU A 1 98 ? 0.753 0.389 10.204 1.00 86.56 98 LEU A O 1
ATOM 799 N N . LEU A 1 99 ? -1.095 -0.049 8.977 1.00 85.94 99 LEU A N 1
ATOM 800 C CA . LEU A 1 99 ? -1.637 -1.159 9.773 1.00 85.94 99 LEU A CA 1
ATOM 801 C C . LEU A 1 99 ? -1.711 -0.828 11.277 1.00 85.94 99 LEU A C 1
ATOM 803 O O . LEU A 1 99 ? -1.046 -1.490 12.082 1.00 85.94 99 LEU A O 1
ATOM 807 N N . PRO A 1 100 ? -2.479 0.209 11.660 1.00 85.31 100 PRO A N 1
ATOM 808 C CA . PRO A 1 100 ? -2.650 0.560 13.064 1.00 85.31 100 PRO A CA 1
ATOM 809 C C . PRO A 1 100 ? -3.266 -0.613 13.833 1.00 85.31 100 PRO A C 1
ATOM 811 O O . PRO A 1 100 ? -4.146 -1.311 13.330 1.00 85.31 100 PRO A O 1
ATOM 814 N N . ARG A 1 101 ? -2.804 -0.837 15.063 1.00 83.56 101 ARG A N 1
ATOM 815 C CA . ARG A 1 101 ? -3.276 -1.935 15.923 1.00 83.56 101 ARG A CA 1
ATOM 816 C C . ARG A 1 101 ? -4.537 -1.574 16.686 1.00 83.56 101 ARG A C 1
ATOM 818 O O . ARG A 1 101 ? -5.252 -2.461 17.140 1.00 83.56 101 ARG A O 1
ATOM 825 N N . THR A 1 102 ? -4.773 -0.281 16.875 1.00 82.38 102 THR A N 1
ATOM 826 C CA . THR A 1 102 ? -5.935 0.235 17.589 1.00 82.38 102 THR A CA 1
ATOM 827 C C . THR A 1 102 ? -6.575 1.387 16.814 1.00 82.38 102 THR A C 1
ATOM 829 O O . THR A 1 102 ? -5.885 2.101 16.078 1.00 82.38 102 THR A O 1
ATOM 832 N N . PRO A 1 103 ? -7.886 1.626 16.998 1.00 79.25 103 PRO A N 1
ATOM 833 C CA . PRO A 1 103 ? -8.554 2.788 16.415 1.00 79.25 103 PRO A CA 1
ATOM 834 C C . PRO A 1 103 ? -7.907 4.119 16.822 1.00 79.25 103 PRO A C 1
ATOM 836 O O . PRO A 1 103 ? -7.851 5.046 16.019 1.00 79.25 103 PRO A O 1
ATOM 839 N N . ASP A 1 104 ? -7.378 4.217 18.044 1.00 79.50 104 ASP A N 1
ATOM 840 C CA . ASP A 1 104 ? -6.703 5.429 18.517 1.00 79.50 104 ASP A CA 1
ATOM 841 C C . ASP A 1 104 ? -5.375 5.669 17.787 1.00 79.50 104 ASP A C 1
ATOM 843 O O . ASP A 1 104 ? -5.084 6.798 17.391 1.00 79.50 104 ASP A O 1
ATOM 847 N N . GLU A 1 105 ? -4.601 4.611 17.518 1.00 79.00 105 GLU A N 1
ATOM 848 C CA . GLU A 1 105 ? -3.382 4.706 16.704 1.00 79.00 105 GLU A CA 1
ATOM 849 C C . GLU A 1 105 ? -3.702 5.175 15.277 1.00 79.00 105 GLU A C 1
ATOM 851 O O . GLU A 1 105 ? -2.979 6.010 14.721 1.00 79.00 105 GLU A O 1
ATOM 856 N N . ALA A 1 106 ? -4.813 4.699 14.703 1.00 79.19 106 ALA A N 1
ATOM 857 C CA . ALA A 1 106 ? -5.282 5.124 13.386 1.00 79.19 106 ALA A CA 1
ATOM 858 C C . ALA A 1 106 ? -5.617 6.626 13.362 1.00 79.19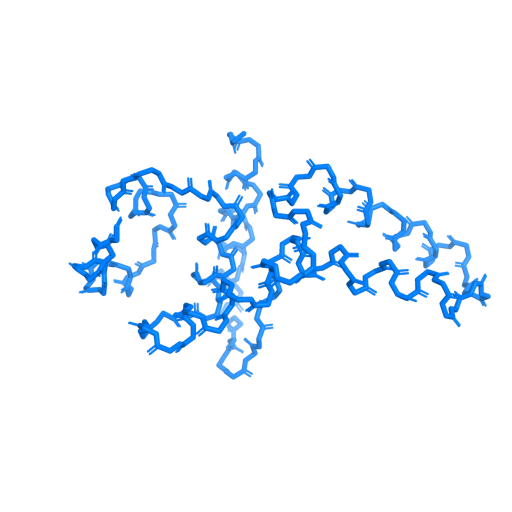 106 ALA A C 1
ATOM 860 O O . ALA A 1 106 ? -5.122 7.355 12.499 1.00 79.19 106 ALA A O 1
ATOM 861 N N . LYS A 1 107 ? -6.388 7.106 14.350 1.00 74.31 107 LYS A N 1
ATOM 862 C CA . LYS A 1 107 ? -6.776 8.525 14.483 1.00 74.31 107 LYS A CA 1
ATOM 863 C C . LYS A 1 107 ? -5.563 9.442 14.609 1.00 74.31 107 LYS A C 1
ATOM 865 O O . LYS A 1 107 ? -5.497 10.473 13.942 1.00 74.31 107 LYS A O 1
ATOM 870 N N . VAL A 1 108 ? -4.592 9.068 15.443 1.00 73.69 108 VAL A N 1
ATOM 871 C CA . VAL A 1 108 ? -3.376 9.867 15.667 1.00 73.69 108 VAL A CA 1
ATOM 872 C C . VAL A 1 108 ? -2.502 9.925 14.414 1.00 73.69 108 VAL A C 1
ATOM 874 O O . VAL A 1 108 ? -1.934 10.975 14.116 1.00 73.69 108 VAL A O 1
ATOM 877 N N . SER A 1 109 ? -2.398 8.819 13.676 1.00 66.62 109 SER A N 1
ATOM 878 C CA . SER A 1 109 ? -1.456 8.698 12.558 1.00 66.62 109 SER A CA 1
ATOM 879 C C . SER A 1 109 ? -1.925 9.353 11.260 1.00 66.62 109 SER A C 1
ATOM 881 O O . SER A 1 109 ? -1.087 9.674 10.425 1.00 66.62 109 SER A O 1
ATOM 883 N N . MET A 1 110 ? -3.233 9.532 11.064 1.00 66.50 110 MET A N 1
ATOM 884 C CA . MET A 1 110 ? -3.791 9.989 9.783 1.00 66.50 110 MET A CA 1
ATOM 885 C C . MET A 1 110 ? -4.436 11.380 9.846 1.00 66.50 110 MET A C 1
ATOM 887 O O . MET A 1 110 ? -4.679 11.945 8.788 1.00 66.50 110 MET A O 1
ATOM 891 N N . LYS A 1 111 ? -4.670 11.943 11.050 1.00 59.66 111 LYS A N 1
ATOM 892 C CA . LYS A 1 111 ? -5.152 13.324 11.310 1.00 59.66 111 LYS A CA 1
ATOM 893 C C . LYS A 1 111 ? -6.113 13.885 10.240 1.00 59.66 111 LYS A C 1
ATOM 895 O O . LYS A 1 111 ? -5.973 15.030 9.814 1.00 59.66 111 LYS A O 1
ATOM 900 N N . HIS A 1 112 ? -7.095 13.092 9.817 1.00 58.28 112 HIS A N 1
ATOM 901 C CA . HIS A 1 112 ? -8.104 13.515 8.850 1.00 58.28 112 HIS A CA 1
ATOM 902 C C . HIS A 1 112 ? -9.476 13.603 9.544 1.00 58.28 112 HIS A C 1
ATOM 904 O O . HIS A 1 112 ? -9.819 12.689 10.302 1.00 58.28 112 HIS A O 1
ATOM 910 N N . PRO A 1 113 ? -10.263 14.679 9.333 1.00 52.19 113 PRO A N 1
ATOM 911 C CA . PRO A 1 113 ? -11.542 14.882 10.017 1.00 52.19 113 PRO A CA 1
ATOM 912 C C . PRO A 1 113 ? -12.526 13.704 9.896 1.00 52.19 113 PRO A C 1
ATOM 914 O O . PRO A 1 113 ? -13.164 13.354 10.887 1.00 52.19 113 PRO A O 1
ATOM 917 N N . SER A 1 114 ? -12.605 13.029 8.740 1.00 56.09 114 SER A N 1
ATOM 918 C CA . SER A 1 114 ? -13.548 11.913 8.529 1.00 56.09 114 SER A CA 1
ATOM 919 C C . SER A 1 114 ? -13.203 10.616 9.269 1.00 56.09 114 SER A C 1
ATOM 921 O O . SER A 1 114 ? -14.092 9.787 9.468 1.00 56.09 114 SER A O 1
ATOM 923 N N . LEU A 1 115 ? -11.972 10.429 9.757 1.00 54.28 115 LEU A N 1
ATOM 924 C CA . LEU A 1 115 ? -11.618 9.261 10.580 1.00 54.28 115 LEU A CA 1
ATOM 925 C C . LEU A 1 115 ? -12.179 9.351 12.006 1.00 54.28 115 LEU A C 1
ATOM 927 O O . LEU A 1 115 ? -12.436 8.324 12.635 1.00 54.28 115 LEU A O 1
ATOM 931 N N . TYR A 1 116 ? -12.403 10.556 12.536 1.00 52.66 116 TYR A N 1
ATOM 932 C CA . TYR A 1 116 ? -12.932 10.712 13.894 1.00 52.66 116 TYR A CA 1
ATOM 933 C C . TYR A 1 116 ? -14.387 10.243 14.012 1.00 52.66 116 TYR A C 1
ATOM 935 O O . TYR A 1 116 ? -14.755 9.699 15.053 1.00 52.66 116 TYR A O 1
ATOM 943 N N . GLU A 1 117 ? -15.170 10.374 12.939 1.00 51.47 117 GLU A N 1
ATOM 944 C CA . GLU A 1 117 ? -16.579 9.965 12.896 1.00 51.47 117 GLU A CA 1
ATOM 945 C C . GLU A 1 117 ? -16.769 8.501 12.460 1.00 51.47 117 GLU A C 1
ATOM 947 O O . GLU A 1 117 ? -17.644 7.813 12.982 1.00 51.47 117 GLU A O 1
ATOM 952 N N . ASN A 1 118 ? -15.927 7.987 11.554 1.00 52.56 118 ASN A N 1
ATOM 953 C CA . ASN A 1 118 ? -16.164 6.691 10.899 1.00 52.56 118 ASN A CA 1
ATOM 954 C C . ASN A 1 118 ? -15.443 5.484 11.537 1.00 52.56 118 ASN A C 1
ATOM 956 O O . ASN A 1 118 ? -15.803 4.340 11.265 1.00 52.56 118 ASN A O 1
ATOM 960 N N . LEU A 1 119 ? -14.457 5.690 12.421 1.00 50.28 119 LEU A N 1
ATOM 961 C CA . LEU A 1 119 ? -13.671 4.594 13.024 1.00 50.28 119 LEU A CA 1
ATOM 962 C C . LEU A 1 119 ? -14.381 3.829 14.163 1.00 50.28 119 LEU A C 1
ATOM 964 O O . LEU A 1 119 ? -13.780 2.939 14.765 1.00 50.28 119 LEU A O 1
ATOM 968 N N . ILE A 1 120 ? -15.647 4.130 14.470 1.00 45.00 120 ILE A N 1
ATOM 969 C CA . ILE A 1 120 ? -16.436 3.386 15.477 1.00 45.00 120 ILE A CA 1
ATOM 970 C C . ILE A 1 120 ? -16.705 1.935 15.015 1.00 45.00 120 ILE A C 1
ATOM 972 O O . ILE A 1 120 ? -16.931 1.054 15.842 1.00 45.00 120 ILE A O 1
ATOM 976 N N . PHE A 1 121 ? -16.600 1.658 13.710 1.00 39.97 121 PHE A N 1
ATOM 977 C CA . PHE A 1 121 ? -16.965 0.375 13.100 1.00 39.97 121 PHE A CA 1
ATOM 978 C C . PHE A 1 121 ? -15.806 -0.609 12.870 1.00 39.97 121 PHE A C 1
ATOM 980 O O . PHE A 1 121 ? -16.052 -1.752 12.504 1.00 39.97 121 PHE A O 1
ATOM 987 N N . LEU A 1 122 ? -14.551 -0.231 13.137 1.00 37.50 122 LEU A N 1
ATOM 988 C CA . LEU A 1 122 ? -13.378 -1.101 12.927 1.00 37.50 122 LEU A CA 1
ATOM 989 C C . LEU A 1 122 ? -13.072 -2.022 14.123 1.00 37.50 122 LEU A C 1
ATOM 991 O O . LEU A 1 122 ? -11.916 -2.231 14.488 1.00 37.50 122 LEU A O 1
ATOM 995 N N . ARG A 1 123 ? -14.112 -2.596 14.741 1.00 31.12 123 ARG A N 1
ATOM 996 C CA . ARG A 1 123 ? -13.962 -3.821 15.539 1.00 31.12 123 ARG A CA 1
ATOM 997 C C . ARG A 1 123 ? -14.136 -5.015 14.605 1.00 31.12 123 ARG A C 1
ATOM 999 O O . ARG A 1 123 ? -15.254 -5.482 14.408 1.00 31.12 123 ARG A O 1
ATOM 1006 N N . VAL A 1 124 ? -13.023 -5.485 14.055 1.00 32.88 124 VAL A N 1
ATOM 1007 C CA . VAL A 1 124 ? -12.870 -6.872 13.599 1.00 32.88 124 VAL A CA 1
ATOM 1008 C C . VAL A 1 124 ? -11.878 -7.538 14.535 1.00 32.88 124 VAL A C 1
ATOM 1010 O O . VAL A 1 124 ? -10.810 -6.926 14.763 1.00 32.88 124 VAL A O 1
#

Sequence (124 aa):
IIYQCNFILLSYELILTQNLELNGIKCLNLSELRLLLEDRMRTYPSGSDEAHTLIKSAYDYSYKFGKIKNRASVILIREALDETTKLHEFEIASLVNLLPRTPDEAKVSMKHPSLYENLIFLRV

Secondary structure (DSSP, 8-state):
-HHHHHHHHHHHHHHHHTT---TTPPPPPHHHHHHHHHHHHHH---S-HHHHHHHHHHHHHHHHH-S---HHHHHHHHHHHHHH----HHHHHHHHHH--SSHHHHHHHH--HHHHHHGGG---